Protein AF-A0A8J6B528-F1 (afdb_monomer_lite)

Foldseek 3Di:
DPDFDDDVVLVCCVVCVPPDDPPDDDGFFDKDFDCQDDPPDDPHGGGDIDTGHPQDAPCPDPQNVDPPHSHDPDDD

Radius of gyration: 15.22 Å; chains: 1; bounding box: 34×34×32 Å

Structure (mmCIF, N/CA/C/O backbone):
data_AF-A0A8J6B528-F1
#
_entry.id   AF-A0A8J6B528-F1
#
loop_
_atom_site.group_PDB
_atom_site.id
_atom_site.type_symbol
_atom_site.label_atom_id
_atom_site.label_alt_id
_atom_site.label_comp_id
_atom_site.label_asym_id
_atom_site.label_entity_id
_atom_site.label_seq_id
_atom_site.pdbx_PDB_ins_code
_atom_site.Cartn_x
_atom_site.Cartn_y
_atom_site.Cartn_z
_atom_site.occupancy
_atom_site.B_iso_or_equiv
_atom_site.auth_seq_id
_atom_site.auth_comp_id
_atom_site.auth_asym_id
_atom_site.auth_atom_id
_atom_site.pdbx_PDB_model_num
ATOM 1 N N . ILE A 1 1 ? -9.586 -3.755 -3.567 1.00 96.94 1 ILE A N 1
ATOM 2 C CA . ILE A 1 1 ? -9.075 -2.743 -4.528 1.00 96.94 1 ILE A CA 1
ATOM 3 C C . ILE A 1 1 ? -10.121 -2.552 -5.616 1.00 96.94 1 ILE A C 1
ATOM 5 O O . ILE A 1 1 ? -10.657 -3.551 -6.073 1.00 96.94 1 ILE A O 1
ATOM 9 N N . ILE A 1 2 ? -10.455 -1.310 -5.968 1.00 97.94 2 ILE A N 1
ATOM 10 C CA . ILE A 1 2 ? -11.404 -0.993 -7.053 1.00 97.94 2 ILE A CA 1
ATOM 11 C C . ILE A 1 2 ? -10.647 -0.725 -8.354 1.00 97.94 2 ILE A C 1
ATOM 13 O O . ILE A 1 2 ? -11.061 -1.180 -9.413 1.00 97.94 2 ILE A O 1
ATOM 17 N N . SER A 1 3 ? -9.538 0.009 -8.267 1.00 98.06 3 SER A N 1
ATOM 18 C CA . SER A 1 3 ? -8.654 0.298 -9.394 1.00 98.06 3 SER A CA 1
ATOM 19 C C . SER A 1 3 ? -7.212 0.424 -8.905 1.00 98.06 3 SER A C 1
ATOM 21 O O . SER A 1 3 ? -6.983 0.759 -7.738 1.00 98.06 3 SER A O 1
ATOM 23 N N . SER A 1 4 ? -6.262 0.145 -9.796 1.00 97.69 4 SER A N 1
ATOM 24 C CA . SER A 1 4 ? -4.830 0.335 -9.575 1.00 97.69 4 SER A CA 1
ATOM 25 C C . SER A 1 4 ? -4.174 0.873 -10.842 1.00 97.69 4 SER A C 1
ATOM 27 O O . SER A 1 4 ? -4.458 0.387 -11.937 1.00 97.69 4 SER A O 1
ATOM 29 N N . GLY A 1 5 ? -3.291 1.854 -10.680 1.00 97.06 5 GLY A N 1
ATOM 30 C CA . GLY A 1 5 ? -2.357 2.304 -11.705 1.00 97.06 5 GLY A CA 1
ATOM 31 C C . GLY A 1 5 ? -1.146 1.379 -11.832 1.00 97.06 5 GLY A C 1
ATOM 32 O O . GLY A 1 5 ? -0.944 0.482 -11.007 1.00 97.06 5 GLY A O 1
ATOM 33 N N . VAL A 1 6 ? -0.370 1.613 -12.892 1.00 97.06 6 VAL A N 1
ATOM 34 C CA . VAL A 1 6 ? 0.966 1.046 -13.102 1.00 97.06 6 VAL A CA 1
ATOM 35 C C . VAL A 1 6 ? 1.939 2.210 -13.203 1.00 97.06 6 VAL A C 1
ATOM 37 O O . VAL A 1 6 ? 1.806 3.053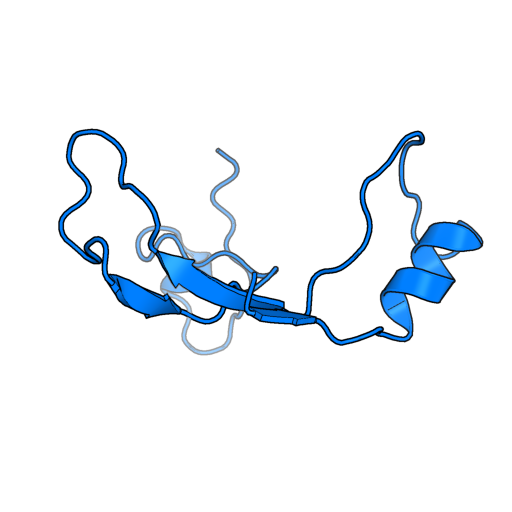 -14.094 1.00 97.06 6 VAL A O 1
ATOM 40 N N . CYS A 1 7 ? 2.948 2.212 -12.342 1.00 97.12 7 CYS A N 1
ATOM 41 C CA . CYS A 1 7 ? 3.951 3.257 -12.285 1.00 97.12 7 CYS A CA 1
ATOM 42 C C . CYS A 1 7 ? 5.259 2.823 -12.963 1.00 97.12 7 CYS A C 1
ATOM 44 O O . CYS A 1 7 ? 5.584 1.637 -13.076 1.00 97.12 7 CYS A O 1
ATOM 46 N N . GLY A 1 8 ? 6.099 3.792 -13.336 1.00 97.94 8 GLY A N 1
ATOM 47 C CA . GLY A 1 8 ? 7.458 3.514 -13.820 1.00 97.94 8 GLY A CA 1
ATOM 48 C C . GLY A 1 8 ? 8.349 2.819 -12.775 1.00 97.94 8 GLY A C 1
ATOM 49 O O . GLY A 1 8 ? 9.283 2.091 -13.126 1.00 97.94 8 GLY A O 1
ATOM 50 N N . SER A 1 9 ? 8.049 2.986 -11.486 1.00 97.06 9 SER A N 1
ATOM 51 C CA . SER A 1 9 ? 8.721 2.283 -10.386 1.00 97.06 9 SER A CA 1
ATOM 52 C C . SER A 1 9 ? 8.365 0.795 -10.334 1.00 97.06 9 SER A C 1
ATOM 54 O O . SER A 1 9 ? 9.238 0.001 -9.989 1.00 97.06 9 SER A O 1
ATOM 56 N N . ASP A 1 10 ? 7.164 0.381 -10.759 1.00 97.38 10 ASP A N 1
ATOM 57 C CA . ASP A 1 10 ? 6.827 -1.046 -10.880 1.00 97.38 10 ASP A CA 1
ATOM 58 C C . ASP A 1 10 ? 7.698 -1.707 -11.963 1.00 97.38 10 ASP A C 1
ATOM 60 O O . ASP A 1 10 ? 8.263 -2.783 -11.758 1.00 97.38 10 ASP A O 1
ATOM 64 N N . HIS A 1 11 ? 7.905 -1.020 -13.093 1.00 97.31 11 HIS A N 1
ATOM 65 C CA . HIS A 1 11 ? 8.844 -1.461 -14.129 1.00 97.31 11 HIS A CA 1
ATOM 66 C C . HIS A 1 11 ? 10.293 -1.487 -13.621 1.00 97.31 11 HIS A C 1
ATOM 68 O O . HIS A 1 11 ? 11.047 -2.416 -13.912 1.00 97.31 11 HIS A O 1
ATOM 74 N N . SER A 1 12 ? 10.690 -0.490 -12.830 1.00 97.88 12 SER A N 1
ATOM 75 C CA . SER A 1 12 ? 12.024 -0.435 -12.220 1.00 97.88 12 SER A CA 1
ATOM 76 C C . SER A 1 12 ? 12.265 -1.590 -11.242 1.00 97.88 12 SER A C 1
ATOM 78 O O . SER A 1 12 ? 13.371 -2.130 -11.213 1.00 97.88 12 SER A O 1
ATOM 80 N N . ALA A 1 13 ? 11.245 -1.999 -10.482 1.00 97.50 13 ALA A N 1
ATOM 81 C CA . ALA A 1 13 ? 11.293 -3.163 -9.596 1.00 97.50 13 ALA A CA 1
ATOM 82 C C . ALA A 1 13 ? 11.422 -4.478 -10.386 1.00 97.50 13 ALA A C 1
ATOM 84 O O . ALA A 1 13 ? 12.277 -5.313 -10.076 1.00 97.50 13 ALA A O 1
ATOM 85 N N . LEU A 1 14 ? 10.638 -4.638 -11.463 1.00 97.19 14 LEU A N 1
ATOM 86 C CA . LEU A 1 14 ? 10.720 -5.801 -12.360 1.00 97.19 14 LEU A CA 1
ATOM 87 C C . LEU A 1 14 ? 12.118 -5.984 -12.958 1.00 97.19 14 LEU A C 1
ATOM 89 O O . LEU A 1 14 ? 12.622 -7.101 -13.018 1.00 97.19 14 LEU A O 1
ATOM 93 N N . ASN A 1 15 ? 12.756 -4.884 -13.358 1.00 97.56 15 ASN A N 1
ATOM 94 C CA . ASN A 1 15 ? 14.085 -4.900 -13.968 1.00 97.56 15 ASN A CA 1
ATOM 95 C C . ASN A 1 15 ? 15.233 -4.777 -12.956 1.00 97.56 15 ASN A C 1
ATOM 97 O O . ASN A 1 15 ? 16.380 -4.608 -13.359 1.00 97.56 15 ASN A O 1
ATOM 101 N N . GLN A 1 16 ? 14.945 -4.840 -11.650 1.00 97.19 16 GLN A N 1
ATOM 102 C CA . GLN A 1 16 ? 15.944 -4.749 -10.577 1.00 97.19 16 GLN A CA 1
ATOM 103 C C . GLN A 1 16 ? 16.782 -3.455 -10.587 1.00 97.19 16 GLN A C 1
ATOM 105 O O . GLN A 1 16 ? 17.867 -3.408 -10.006 1.00 97.19 16 GLN A O 1
ATOM 110 N N . ILE A 1 17 ? 16.262 -2.381 -11.195 1.00 98.12 17 ILE A N 1
ATOM 111 C CA . ILE A 1 17 ? 16.800 -1.017 -11.054 1.00 98.12 17 ILE A CA 1
ATOM 112 C C . ILE A 1 17 ? 16.567 -0.552 -9.613 1.00 98.12 17 ILE A C 1
ATOM 114 O O . ILE A 1 17 ? 17.473 -0.044 -8.953 1.00 98.12 17 ILE A O 1
ATOM 118 N N . ILE A 1 18 ? 15.356 -0.799 -9.107 1.00 96.50 18 ILE A N 1
ATOM 119 C CA . ILE A 1 18 ? 15.072 -0.823 -7.675 1.00 96.50 18 ILE A CA 1
ATOM 120 C C . ILE A 1 18 ? 15.241 -2.276 -7.239 1.00 96.50 18 ILE A C 1
ATOM 122 O O . ILE A 1 18 ? 14.571 -3.163 -7.765 1.00 96.50 18 ILE A O 1
ATOM 126 N N . LYS A 1 19 ? 16.159 -2.532 -6.301 1.00 97.12 19 LYS A N 1
ATOM 127 C CA . LYS A 1 19 ? 16.374 -3.882 -5.770 1.00 97.12 19 LYS A CA 1
ATOM 128 C C . LYS A 1 19 ? 15.126 -4.329 -5.016 1.00 97.12 19 LYS A C 1
ATOM 130 O O . LYS A 1 19 ? 14.848 -3.828 -3.928 1.00 97.12 19 LYS A O 1
ATOM 135 N N . THR A 1 20 ? 14.410 -5.290 -5.582 1.00 96.69 20 THR A N 1
ATOM 136 C CA . THR A 1 20 ? 13.172 -5.824 -5.011 1.00 96.69 20 THR A CA 1
ATOM 137 C C . THR A 1 20 ? 13.295 -7.341 -4.876 1.00 96.69 20 THR A C 1
ATOM 139 O O . THR A 1 20 ? 13.519 -8.007 -5.888 1.00 96.69 20 THR A O 1
ATOM 142 N N . PRO A 1 21 ? 13.173 -7.906 -3.660 1.00 96.94 21 PRO A N 1
ATOM 143 C CA . PRO A 1 21 ? 13.188 -9.353 -3.458 1.00 96.94 21 PRO A CA 1
ATOM 144 C C . PRO A 1 21 ? 12.014 -10.028 -4.172 1.00 96.94 21 PRO A C 1
ATOM 146 O O . PRO A 1 21 ? 10.894 -9.534 -4.099 1.00 96.94 21 PRO A O 1
ATOM 149 N N . PHE A 1 22 ? 12.256 -11.171 -4.815 1.00 96.38 22 PHE A N 1
ATOM 150 C CA . PHE A 1 22 ? 11.211 -11.976 -5.453 1.00 96.38 22 PHE A CA 1
ATOM 151 C C . PHE A 1 22 ? 10.943 -13.280 -4.681 1.00 96.38 22 PHE A C 1
ATOM 153 O O . PHE A 1 22 ? 11.881 -13.831 -4.099 1.00 96.38 22 PHE A O 1
ATOM 160 N N . PRO A 1 23 ? 9.701 -13.813 -4.717 1.00 96.38 23 PRO A N 1
ATOM 161 C CA . PRO A 1 23 ? 8.522 -13.275 -5.412 1.00 96.38 23 PRO A CA 1
ATOM 162 C C . PRO A 1 23 ? 7.917 -12.052 -4.702 1.00 96.38 23 PRO A C 1
ATOM 164 O O . PRO A 1 23 ? 7.987 -11.942 -3.482 1.00 96.38 23 PRO A O 1
ATOM 167 N N . VAL A 1 24 ? 7.299 -11.147 -5.468 1.00 96.38 24 VAL A N 1
ATOM 168 C CA . VAL A 1 24 ? 6.650 -9.933 -4.941 1.00 96.38 24 VAL A CA 1
ATOM 169 C C . VAL A 1 24 ? 5.326 -9.664 -5.652 1.00 96.38 24 VAL A C 1
ATOM 171 O O . VAL A 1 24 ? 5.190 -9.926 -6.847 1.00 96.38 24 VAL A O 1
ATOM 174 N N . ILE A 1 25 ? 4.360 -9.119 -4.91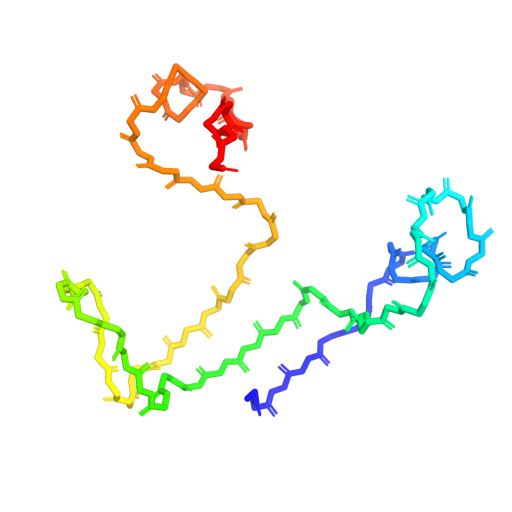2 1.00 96.38 25 ILE A N 1
ATOM 175 C CA . ILE A 1 25 ? 3.138 -8.528 -5.467 1.00 96.38 25 ILE A CA 1
ATOM 176 C C . ILE A 1 25 ? 3.436 -7.049 -5.717 1.00 96.38 25 ILE A C 1
ATOM 178 O O . ILE A 1 25 ? 3.699 -6.307 -4.774 1.00 96.38 25 ILE A O 1
ATOM 182 N N . LEU A 1 26 ? 3.445 -6.638 -6.984 1.00 96.25 26 LEU A N 1
ATOM 183 C CA . LEU A 1 26 ? 3.679 -5.245 -7.376 1.00 96.25 26 LEU A CA 1
ATOM 184 C C . LEU A 1 26 ? 2.417 -4.387 -7.226 1.00 96.25 26 LEU A C 1
ATOM 186 O O . LEU A 1 26 ? 1.329 -4.900 -6.959 1.00 96.25 26 LEU A O 1
ATOM 190 N N . GLY A 1 27 ? 2.573 -3.086 -7.469 1.00 95.44 27 GLY A N 1
ATOM 191 C CA . GLY A 1 27 ? 1.501 -2.105 -7.400 1.00 95.44 27 GLY A CA 1
ATOM 192 C C . GLY A 1 27 ? 1.524 -1.316 -6.096 1.00 95.44 27 GLY A C 1
ATOM 193 O O . GLY A 1 27 ? 1.589 -1.861 -4.997 1.00 95.44 27 GLY A O 1
ATOM 194 N N . HIS A 1 28 ? 1.456 0.003 -6.238 1.00 96.81 28 HIS A N 1
ATOM 195 C CA . HIS A 1 28 ? 1.442 0.950 -5.120 1.00 96.81 28 HIS A CA 1
ATOM 196 C C . HIS A 1 28 ? 0.578 2.191 -5.402 1.00 96.81 28 HIS A C 1
ATOM 198 O O . HIS A 1 28 ? 0.575 3.140 -4.621 1.00 96.81 28 HIS A O 1
ATOM 204 N N . GLU A 1 29 ? -0.185 2.172 -6.498 1.00 97.38 29 GLU A N 1
ATOM 205 C CA . GLU A 1 29 ? -1.058 3.260 -6.947 1.00 97.38 29 GLU A CA 1
ATOM 206 C C . GLU A 1 29 ? -2.521 2.795 -6.944 1.00 97.38 29 GLU A C 1
ATOM 208 O O . GLU A 1 29 ? -3.140 2.629 -7.991 1.00 97.38 29 GLU A O 1
ATOM 213 N N . GLY A 1 30 ? -3.073 2.514 -5.761 1.00 96.69 30 GLY A N 1
ATOM 214 C CA . GLY A 1 30 ? -4.406 1.923 -5.615 1.00 96.69 30 GLY A CA 1
ATOM 215 C C . GLY A 1 30 ? -5.476 2.882 -5.091 1.00 96.69 30 GLY A C 1
ATOM 216 O O . GLY A 1 30 ? -5.189 3.848 -4.392 1.00 96.69 30 GLY A O 1
ATOM 217 N N . ILE A 1 31 ? -6.740 2.547 -5.351 1.00 98.31 31 ILE A N 1
ATOM 218 C CA . ILE A 1 31 ? -7.902 3.045 -4.601 1.00 98.31 31 ILE A CA 1
ATOM 219 C C . ILE A 1 31 ? -8.817 1.875 -4.246 1.00 98.31 31 ILE A C 1
ATOM 221 O O . ILE A 1 31 ? -8.980 0.917 -5.012 1.00 98.31 31 ILE A O 1
ATOM 225 N N . GLY A 1 32 ? -9.432 1.929 -3.071 1.00 98.25 32 GLY A N 1
ATOM 226 C CA . GLY A 1 32 ? -10.306 0.867 -2.603 1.00 98.25 32 GLY A CA 1
ATOM 227 C C . GLY A 1 32 ? -11.396 1.344 -1.666 1.00 98.25 32 GLY A C 1
ATOM 228 O O . GLY A 1 32 ? -11.544 2.530 -1.380 1.00 98.25 32 GLY A O 1
ATOM 229 N N . VAL A 1 33 ? -12.158 0.365 -1.202 1.00 98.56 33 VAL A N 1
ATOM 230 C CA . VAL A 1 33 ? -13.093 0.502 -0.095 1.00 98.56 33 VAL A CA 1
ATOM 231 C C . VAL A 1 33 ? -12.586 -0.389 1.028 1.00 98.56 33 VAL A C 1
ATOM 233 O O . VAL A 1 33 ? -12.132 -1.504 0.758 1.00 98.56 33 VAL A O 1
ATOM 236 N N . VAL A 1 34 ? -12.624 0.117 2.258 1.00 98.56 34 VAL A N 1
ATOM 237 C CA . VAL A 1 34 ? -12.285 -0.660 3.454 1.00 98.56 34 VAL A CA 1
ATOM 238 C C . VAL A 1 34 ? -13.268 -1.824 3.567 1.00 98.56 34 VAL A C 1
ATOM 240 O O . VAL A 1 34 ? -14.478 -1.609 3.608 1.00 98.56 34 VAL A O 1
ATOM 243 N N . GLU A 1 35 ? -12.750 -3.048 3.589 1.00 98.56 35 GLU A N 1
ATOM 244 C CA . GLU A 1 35 ? -13.551 -4.270 3.733 1.00 98.56 35 GLU A CA 1
ATOM 245 C C . GLU A 1 35 ? -13.765 -4.597 5.216 1.00 98.56 35 GLU A C 1
ATOM 247 O O . GLU A 1 35 ? -14.900 -4.692 5.673 1.00 98.56 35 GLU A O 1
ATOM 252 N N . SER A 1 36 ? -12.678 -4.636 5.983 1.00 98.50 36 SER A N 1
ATOM 253 C CA . SER A 1 36 ? -12.655 -4.850 7.430 1.00 98.50 36 SER A CA 1
ATOM 254 C C . SER A 1 36 ? -11.560 -3.994 8.084 1.00 98.50 36 SER A C 1
ATOM 256 O O . SER A 1 36 ? -10.722 -3.400 7.399 1.00 98.50 36 SER A O 1
ATOM 258 N N . ILE A 1 37 ? -11.591 -3.884 9.415 1.00 98.56 37 ILE A N 1
ATOM 259 C CA . ILE A 1 37 ? -10.581 -3.179 10.219 1.00 98.56 37 ILE A CA 1
ATOM 260 C C . ILE A 1 37 ? -10.060 -4.094 11.329 1.00 98.56 37 ILE A C 1
ATOM 262 O O . ILE A 1 37 ? -10.768 -4.996 11.771 1.00 98.56 37 ILE A O 1
ATOM 266 N N . GLY A 1 38 ? -8.829 -3.849 11.778 1.00 98.12 38 GLY A N 1
ATOM 267 C CA . GLY A 1 38 ? -8.255 -4.530 12.939 1.00 98.12 38 GLY A CA 1
ATOM 268 C C . GLY A 1 38 ? -8.684 -3.912 14.273 1.00 98.12 38 GLY A C 1
ATOM 269 O O . GLY A 1 38 ? -9.219 -2.800 14.322 1.00 98.12 38 GLY A O 1
ATOM 270 N N . ASP A 1 39 ? -8.394 -4.620 15.363 1.00 98.12 39 ASP A N 1
ATOM 271 C CA . ASP A 1 39 ? -8.711 -4.178 16.722 1.00 98.12 39 ASP A CA 1
ATOM 272 C C . ASP A 1 39 ? -8.057 -2.828 17.060 1.00 98.12 39 ASP A C 1
ATOM 274 O O . ASP A 1 39 ? -6.878 -2.588 16.796 1.00 98.12 39 ASP A O 1
ATOM 278 N N . GLY A 1 40 ? -8.836 -1.927 17.665 1.00 97.38 40 GLY A N 1
ATOM 279 C CA . GLY A 1 40 ? -8.369 -0.604 18.091 1.00 97.38 40 GLY A CA 1
ATOM 280 C C . GLY A 1 40 ? -8.244 0.443 16.976 1.00 97.38 40 GLY A C 1
ATOM 281 O O . GLY A 1 40 ? -7.919 1.595 17.269 1.00 97.38 40 GLY A O 1
ATOM 282 N N . VAL A 1 41 ? -8.530 0.099 15.716 1.00 97.56 41 VAL A N 1
ATOM 283 C CA . VAL A 1 41 ? -8.598 1.077 14.620 1.00 97.56 41 VAL A CA 1
ATOM 284 C C . VAL A 1 41 ? -9.858 1.932 14.767 1.00 97.56 41 VAL A C 1
ATOM 286 O O . VAL A 1 41 ? -10.971 1.419 14.808 1.00 97.56 41 VAL A O 1
ATOM 289 N N . THR A 1 42 ? -9.690 3.255 14.821 1.00 96.88 42 THR A N 1
ATOM 290 C CA . THR A 1 42 ? -10.802 4.216 14.983 1.00 96.88 42 THR A CA 1
ATOM 291 C C . THR A 1 42 ? -10.879 5.273 13.882 1.00 96.88 42 THR A C 1
ATOM 293 O O . THR A 1 42 ? -11.828 6.050 13.840 1.00 96.88 42 THR A O 1
ATOM 296 N N . ILE A 1 43 ? -9.887 5.320 12.988 1.00 96.69 43 ILE A N 1
ATOM 297 C CA . ILE A 1 43 ? -9.729 6.394 11.993 1.00 96.69 43 ILE A CA 1
ATOM 298 C C . ILE A 1 43 ? -10.421 6.110 10.650 1.00 96.69 43 ILE A C 1
ATOM 300 O O . ILE A 1 43 ? -10.572 7.022 9.843 1.00 96.69 43 ILE A O 1
ATOM 304 N N . VAL A 1 44 ? -10.828 4.861 10.410 1.00 98.06 44 VAL A N 1
ATOM 305 C CA . VAL A 1 44 ? -11.549 4.389 9.216 1.00 98.06 44 VAL A CA 1
ATOM 306 C C . VAL A 1 44 ? -12.513 3.269 9.616 1.00 98.06 44 VAL A C 1
ATOM 308 O O . VAL A 1 44 ? -12.325 2.642 10.659 1.00 98.06 44 VAL A O 1
ATOM 311 N N . LYS A 1 45 ? -13.526 2.989 8.791 1.00 98.44 45 LYS A N 1
ATOM 312 C CA . LYS A 1 45 ? -14.483 1.881 8.986 1.00 98.44 45 LYS A CA 1
ATOM 313 C C . LYS A 1 45 ? -14.828 1.185 7.660 1.00 98.44 45 LYS A C 1
ATOM 315 O O . LYS A 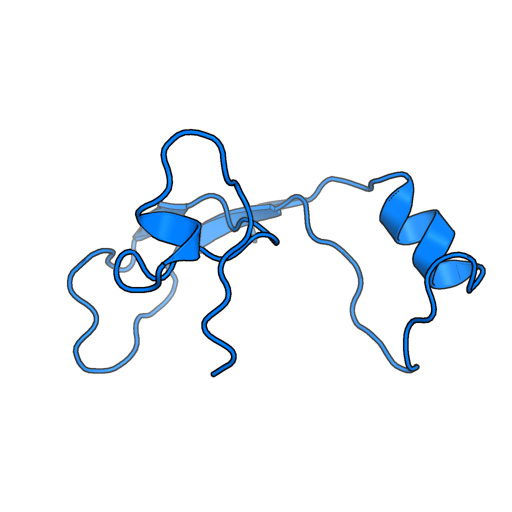1 45 ? -14.644 1.795 6.603 1.00 98.44 45 LYS A O 1
ATOM 320 N N . PRO A 1 46 ? -15.369 -0.051 7.690 1.00 98.69 46 PRO A N 1
ATOM 321 C CA . PRO A 1 46 ? -15.873 -0.717 6.491 1.00 98.69 46 PRO A CA 1
ATOM 322 C C . PRO A 1 46 ? -16.804 0.177 5.662 1.00 98.69 46 PRO A C 1
ATOM 324 O O . PRO A 1 46 ? -17.673 0.859 6.208 1.00 98.69 46 PRO A O 1
ATOM 327 N N . GLY A 1 47 ? -16.609 0.187 4.343 1.00 98.56 47 GLY A N 1
ATOM 328 C CA . GLY A 1 47 ? -17.349 1.037 3.404 1.00 98.56 47 GLY A CA 1
ATOM 329 C C . GLY A 1 47 ? -16.683 2.379 3.072 1.00 98.56 47 GLY A C 1
ATOM 330 O O . GLY A 1 47 ? -17.018 2.974 2.044 1.00 98.56 47 GLY A O 1
ATOM 331 N N . ASP A 1 48 ? -15.711 2.844 3.863 1.00 98.75 48 ASP A N 1
ATOM 332 C CA . ASP A 1 48 ? -14.976 4.073 3.548 1.00 98.75 48 ASP A CA 1
ATOM 333 C C . ASP A 1 48 ? -14.121 3.898 2.286 1.00 98.75 48 ASP A C 1
ATOM 335 O O . ASP A 1 48 ? -13.448 2.881 2.106 1.00 98.75 48 ASP A O 1
ATOM 339 N N . LYS A 1 49 ? -14.115 4.914 1.412 1.00 98.56 49 LYS A N 1
ATOM 340 C CA . LYS A 1 49 ? -13.204 4.972 0.260 1.00 98.56 49 LYS A CA 1
ATOM 341 C C . LYS A 1 49 ? -11.840 5.465 0.720 1.00 98.56 49 LYS A C 1
ATOM 343 O O . LYS A 1 49 ? -11.748 6.516 1.347 1.00 98.56 49 LYS A O 1
ATOM 348 N N . VAL A 1 50 ? -10.790 4.734 0.367 1.00 98.31 50 VAL A N 1
ATOM 349 C CA . VAL A 1 50 ? -9.422 5.007 0.818 1.00 98.31 50 VAL A CA 1
ATOM 350 C C . VAL A 1 50 ? -8.424 4.921 -0.330 1.00 98.31 50 VAL A C 1
ATOM 352 O O . VAL A 1 50 ? -8.579 4.112 -1.250 1.00 98.31 50 VAL A O 1
ATOM 355 N N . ILE A 1 51 ? -7.385 5.751 -0.245 1.00 97.88 51 ILE A N 1
ATOM 356 C CA . ILE A 1 51 ? -6.217 5.736 -1.127 1.00 97.88 51 ILE A CA 1
ATOM 357 C C . ILE A 1 51 ? -5.012 5.340 -0.261 1.00 97.88 51 ILE A C 1
ATOM 359 O O . ILE A 1 51 ? -4.619 6.130 0.600 1.00 97.88 51 ILE A O 1
ATOM 363 N N . PRO A 1 52 ? -4.448 4.129 -0.414 1.00 94.94 52 PRO A N 1
ATOM 364 C CA . PRO A 1 52 ? -3.175 3.787 0.207 1.00 94.94 52 PRO A CA 1
ATOM 365 C C . PRO A 1 52 ? -2.032 4.618 -0.387 1.00 94.94 52 PRO A C 1
ATOM 367 O O . PRO A 1 52 ? -2.012 4.903 -1.582 1.00 94.94 52 PRO A O 1
ATOM 370 N N . LEU A 1 53 ? -1.057 4.965 0.453 1.00 90.19 53 LEU A N 1
ATOM 371 C CA . LEU A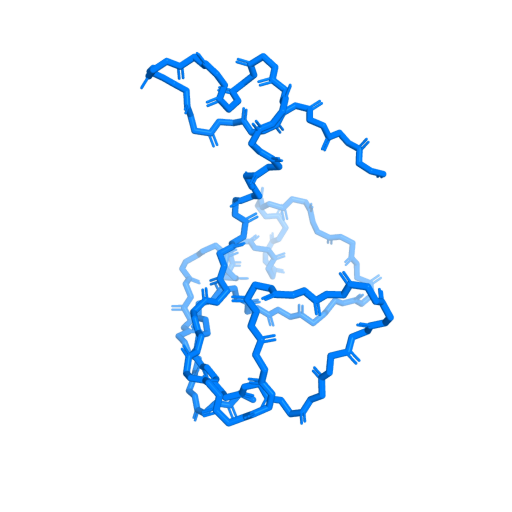 1 53 ? 0.169 5.655 0.061 1.00 90.19 53 LEU A CA 1
ATOM 372 C C . LEU A 1 53 ? 1.370 4.797 0.467 1.00 90.19 53 LEU A C 1
ATOM 374 O O . LEU A 1 53 ? 1.426 4.316 1.597 1.00 90.19 53 LEU A O 1
ATOM 378 N N . PHE A 1 54 ? 2.338 4.616 -0.434 1.00 88.94 54 PHE A N 1
ATOM 379 C CA . PHE A 1 54 ? 3.550 3.834 -0.143 1.00 88.94 54 PHE A CA 1
ATOM 380 C C . PHE A 1 54 ? 4.507 4.539 0.832 1.00 88.94 54 PHE A C 1
ATOM 382 O O . PHE A 1 54 ? 5.377 3.898 1.415 1.00 88.94 54 PHE A O 1
ATOM 389 N N . VAL A 1 55 ? 4.348 5.854 1.011 1.00 91.75 55 VAL A N 1
ATOM 390 C CA . VAL A 1 55 ? 5.067 6.656 2.005 1.00 91.75 55 VAL A CA 1
ATOM 391 C C . VAL A 1 55 ? 4.252 6.681 3.305 1.00 91.75 55 VAL A C 1
ATOM 393 O O . VAL A 1 55 ? 3.178 7.287 3.331 1.00 91.75 55 VAL A O 1
ATOM 396 N N . PRO A 1 56 ? 4.717 6.040 4.392 1.00 92.94 56 PRO A N 1
ATOM 397 C CA . PRO A 1 56 ? 3.988 6.024 5.655 1.00 92.94 56 PRO A CA 1
ATOM 398 C C . PRO A 1 56 ? 4.067 7.374 6.380 1.00 92.94 56 PRO A C 1
ATOM 400 O O . PRO A 1 56 ? 5.012 8.140 6.205 1.00 92.94 56 PRO A O 1
ATOM 403 N N . GLN A 1 57 ? 3.105 7.642 7.269 1.00 93.38 57 GLN A N 1
ATOM 404 C CA . GLN A 1 57 ? 3.093 8.838 8.117 1.00 93.38 57 GLN A CA 1
ATOM 405 C C . GLN A 1 57 ? 2.531 8.522 9.512 1.00 93.38 57 GLN A C 1
ATOM 407 O O . GLN A 1 57 ? 1.360 8.748 9.800 1.00 93.38 57 GLN A O 1
ATOM 412 N N . CYS A 1 58 ? 3.376 8.018 10.421 1.00 93.56 58 CYS A N 1
ATOM 413 C CA . CYS A 1 58 ? 2.934 7.621 11.768 1.00 93.56 58 CYS A CA 1
ATOM 414 C C . CYS A 1 58 ? 2.472 8.789 12.666 1.00 93.56 58 CYS A C 1
ATOM 416 O O . CYS A 1 58 ? 1.940 8.553 13.750 1.00 93.56 58 CYS A O 1
ATOM 418 N N . GLY A 1 59 ? 2.745 10.039 12.267 1.00 92.50 59 GLY A N 1
ATOM 419 C CA . GLY A 1 59 ? 2.349 11.258 12.984 1.00 92.50 59 GLY A CA 1
ATOM 420 C C . GLY A 1 59 ? 3.073 11.506 14.314 1.00 92.50 59 GLY A C 1
ATOM 421 O O . GLY A 1 59 ? 2.705 12.419 15.042 1.00 92.50 59 GLY A O 1
ATOM 422 N N . LYS A 1 60 ? 4.071 10.683 14.663 1.00 94.25 60 LYS A N 1
ATOM 423 C CA . LYS A 1 60 ? 4.734 10.715 15.983 1.00 94.25 60 LYS A CA 1
ATOM 424 C C . LYS A 1 60 ? 6.258 10.820 15.920 1.00 94.25 60 LYS A C 1
ATOM 426 O O . LYS A 1 60 ? 6.883 11.174 16.914 1.00 94.25 60 LYS A O 1
ATOM 431 N N . CYS A 1 61 ? 6.876 10.488 14.786 1.00 94.81 61 CYS A N 1
ATOM 432 C CA . CYS A 1 61 ? 8.333 10.510 14.646 1.00 94.81 61 CYS A CA 1
ATOM 433 C C . CYS A 1 61 ? 8.861 11.897 14.246 1.00 94.81 61 CYS A C 1
ATOM 435 O O . CYS A 1 61 ? 8.119 12.732 13.730 1.00 94.81 61 CYS A O 1
ATOM 437 N N . ARG A 1 62 ? 10.173 12.116 14.421 1.00 94.56 62 ARG A N 1
ATOM 438 C CA . ARG A 1 62 ? 10.849 13.362 14.020 1.00 94.56 62 ARG A CA 1
ATOM 439 C C . ARG A 1 62 ? 10.581 13.724 12.558 1.00 94.56 62 ARG A C 1
ATOM 441 O O . ARG A 1 62 ? 10.348 14.892 12.273 1.00 94.56 62 ARG A O 1
ATOM 448 N N . GLY A 1 63 ? 10.605 12.734 11.665 1.00 94.69 63 GLY A N 1
ATOM 449 C CA . GLY A 1 63 ? 10.320 12.927 10.245 1.00 94.69 63 GLY A CA 1
ATOM 450 C C . GLY A 1 63 ? 8.937 13.536 10.013 1.00 94.69 63 GLY A C 1
ATOM 451 O O . GLY A 1 63 ? 8.833 14.632 9.480 1.00 94.69 63 GLY A O 1
ATOM 452 N N . CYS A 1 64 ? 7.887 12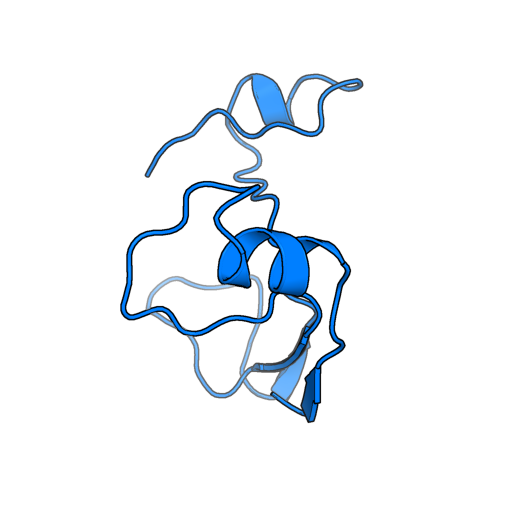.918 10.565 1.00 95.25 64 CYS A N 1
ATOM 453 C CA . CYS A 1 64 ? 6.515 13.433 10.471 1.00 95.25 64 CYS A CA 1
ATOM 454 C C . CYS A 1 64 ? 6.316 14.815 11.118 1.00 95.25 64 CYS A C 1
ATOM 456 O O . CYS A 1 64 ? 5.428 15.549 10.704 1.00 95.25 64 CYS A O 1
ATOM 458 N N . ASN A 1 65 ? 7.110 15.160 12.134 1.00 95.25 65 ASN A N 1
ATOM 459 C CA . ASN A 1 65 ? 7.019 16.448 12.830 1.00 95.25 65 ASN A CA 1
ATOM 460 C C . ASN A 1 65 ? 7.904 17.538 12.202 1.00 95.25 65 ASN A C 1
ATOM 462 O O . ASN A 1 65 ? 7.922 18.666 12.690 1.00 95.25 65 ASN A O 1
ATOM 466 N N . THR A 1 66 ? 8.662 17.216 11.149 1.00 96.25 66 THR A N 1
ATOM 467 C CA . THR A 1 66 ? 9.499 18.180 10.431 1.00 96.25 66 THR A CA 1
ATOM 468 C C . THR A 1 66 ? 8.711 18.725 9.234 1.00 96.25 66 THR A C 1
ATOM 470 O O . THR A 1 66 ? 8.433 17.954 8.320 1.00 96.25 66 THR A O 1
ATOM 473 N N . PRO A 1 67 ? 8.391 20.033 9.171 1.00 93.69 67 PRO A N 1
ATOM 474 C CA . PRO A 1 67 ? 7.504 20.590 8.137 1.00 93.69 67 PRO A CA 1
ATOM 475 C C . PRO A 1 67 ? 7.950 20.355 6.689 1.00 93.69 67 PRO A C 1
ATOM 477 O O . PRO A 1 67 ? 7.122 20.306 5.788 1.00 93.69 67 PRO A O 1
ATOM 480 N N . ASN A 1 68 ? 9.257 20.199 6.473 1.00 93.31 68 ASN A N 1
ATOM 481 C CA . ASN A 1 68 ? 9.859 20.025 5.151 1.00 93.31 68 ASN A CA 1
ATOM 482 C C . ASN A 1 68 ? 10.340 18.585 4.907 1.00 93.31 68 ASN A C 1
ATOM 484 O O . ASN A 1 68 ? 11.245 18.369 4.107 1.00 93.31 68 ASN A O 1
ATOM 488 N N . SER A 1 69 ? 9.793 17.608 5.633 1.00 94.00 69 SER A N 1
ATOM 489 C CA . SER A 1 69 ? 10.104 16.192 5.450 1.00 94.00 69 SER A CA 1
ATOM 490 C C . SER A 1 69 ? 8.853 15.416 5.057 1.00 94.00 69 SER A C 1
ATOM 492 O O . SER A 1 69 ? 7.781 15.608 5.623 1.00 94.00 69 SER A O 1
ATOM 494 N N . ASN A 1 70 ? 9.013 14.508 4.102 1.00 93.06 70 ASN A N 1
ATOM 495 C CA . ASN A 1 70 ? 8.030 13.494 3.732 1.00 93.06 70 ASN A CA 1
ATOM 496 C C . ASN A 1 70 ? 8.457 12.089 4.191 1.00 93.06 70 ASN A C 1
ATOM 498 O O . ASN A 1 70 ? 7.797 11.111 3.862 1.00 93.06 70 ASN A O 1
ATOM 502 N N . GLU A 1 71 ? 9.560 11.970 4.930 1.00 94.56 71 GLU A N 1
ATOM 503 C CA . GLU A 1 71 ? 10.124 10.683 5.324 1.00 94.56 71 GLU A CA 1
ATOM 504 C C . GLU A 1 71 ? 9.721 10.345 6.755 1.00 94.56 71 GLU A C 1
ATOM 506 O O . GLU A 1 71 ? 10.149 10.980 7.719 1.00 94.56 71 GLU A O 1
ATOM 511 N N . CYS A 1 72 ? 8.909 9.306 6.925 1.00 95.12 72 CYS A N 1
ATOM 512 C CA . CYS A 1 72 ? 8.682 8.739 8.244 1.00 95.12 72 CYS A CA 1
ATOM 513 C C . CYS A 1 72 ? 9.868 7.853 8.635 1.00 95.12 72 CYS A C 1
ATOM 515 O O . CYS A 1 72 ? 10.218 6.917 7.928 1.00 95.12 72 CYS A O 1
ATOM 517 N N . VAL A 1 73 ? 10.461 8.130 9.796 1.00 92.50 73 VAL A N 1
ATOM 518 C CA . VAL A 1 73 ? 11.624 7.389 10.322 1.00 92.50 73 VAL A CA 1
ATOM 519 C C . VAL A 1 73 ? 11.241 6.360 11.385 1.00 92.50 73 VAL A C 1
ATOM 521 O O . VAL A 1 73 ? 12.100 5.827 12.084 1.00 92.50 73 VAL A O 1
ATOM 524 N N . LYS A 1 74 ? 9.939 6.113 11.564 1.00 81.00 74 LYS A N 1
ATOM 525 C CA . LYS A 1 74 ? 9.471 5.027 12.420 1.00 81.00 74 LYS A CA 1
ATOM 526 C C . LYS A 1 74 ? 9.469 3.754 11.579 1.00 81.00 74 LYS A C 1
ATOM 528 O O . LYS A 1 74 ? 8.553 3.548 10.791 1.00 81.00 74 LYS A O 1
ATOM 533 N N . PHE A 1 75 ? 10.500 2.943 11.755 1.00 63.69 75 PHE A N 1
ATOM 534 C CA . PHE A 1 75 ? 10.486 1.555 11.320 1.00 63.69 75 PHE A CA 1
ATOM 535 C C . PHE A 1 75 ? 9.648 0.791 12.350 1.00 63.69 75 PHE A C 1
ATOM 537 O O . PHE A 1 75 ? 9.958 0.845 13.542 1.00 63.69 75 PHE A O 1
ATOM 544 N N . GLU A 1 76 ? 8.526 0.219 11.920 1.00 52.72 76 GLU A N 1
ATOM 545 C CA . GLU A 1 76 ? 7.798 -0.775 12.720 1.00 52.72 76 GLU 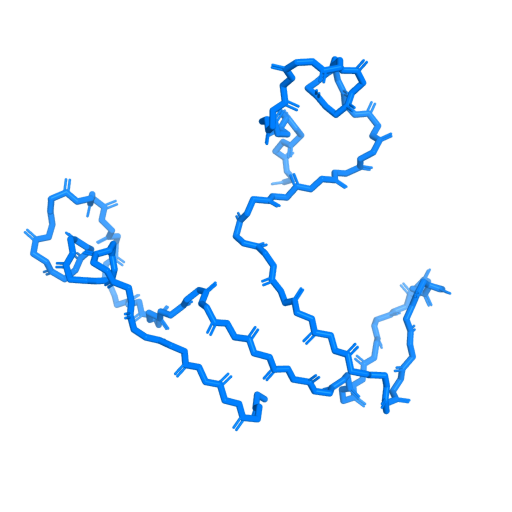A CA 1
ATOM 546 C C . GLU A 1 76 ? 8.464 -2.142 12.592 1.00 52.72 76 GLU A C 1
ATOM 548 O O . GLU A 1 76 ? 8.975 -2.439 11.486 1.00 52.72 76 GLU A O 1
#

InterPro domains:
  IPR002328 Alcohol dehydrogenase, zinc-type, conserved site [PS00059] (27-41)
  IPR011032 GroES-like superfamily [SSF50129] (2-75)
  IPR013154 Alcohol dehydrogenase-like, N-terminal [PF08240] (3-72)

Sequence (76 aa):
IISSGVCGSDHSALNQIIKTPFPVILGHEGIGVVESIGDGVTIVKPGDKVIPLFVPQCGKCRGCNTPNSNECVKFE

Secondary structure (DSSP, 8-state):
--EE---HHHHHHHTTSS---SS------EEEE-----TT--S--TT-EE---SS---SSSTTTTSTT--------

pLDDT: mean 95.14, std 6.71, range [52.72, 98.75]

Organism: Eleutherodactylus coqui (NCBI:txid57060)